Protein AF-B5Y887-F1 (afdb_monomer_lite)

Organism: Coprothermobacter proteolyticus (strain ATCC 35245 / DSM 5265 / OCM 4 / BT) (NCBI:txid309798)

Foldseek 3Di:
DDWDWDDDPPATDIDADDPDPQRRVFRVLVVCQVQWFPFFADDKDKDKDKDKDQFPVVRVQVVVVVSLVVVVQVWRWDHKDWDDFDGDSMTITIIMTMTGGPTHTPDHDDDDDDDPDDDDDDDDDDD

Secondary structure (DSSP, 8-state):
--EEEE--SSS-EEEE--SSHHHHHHHHHHHHHHHHEEE--SEEEEEEEEEEESSHHHHHHHHHHHHHHHHHTTPEEEEEEEEEEE-SSSEEEEEEEEEEET-EES---------S-----------

Structure (mmCIF, N/CA/C/O backbone):
data_AF-B5Y887-F1
#
_entry.id   AF-B5Y887-F1
#
loop_
_atom_site.group_PDB
_atom_site.id
_atom_site.type_symbol
_atom_site.label_atom_id
_atom_site.label_alt_id
_atom_site.label_comp_id
_atom_site.label_asym_id
_atom_site.label_entity_id
_atom_site.label_seq_id
_atom_site.pdbx_PDB_ins_code
_atom_site.Cartn_x
_atom_site.Cartn_y
_atom_site.Cartn_z
_atom_site.occupancy
_atom_site.B_iso_or_equiv
_atom_site.auth_seq_id
_atom_site.auth_comp_id
_atom_site.auth_asym_id
_atom_site.auth_atom_id
_atom_site.pdbx_PDB_model_num
ATOM 1 N N . MET A 1 1 ? 12.692 -6.604 9.276 1.00 39.41 1 MET A N 1
ATOM 2 C CA . MET A 1 1 ? 12.168 -7.115 7.990 1.00 39.41 1 MET A CA 1
ATOM 3 C C . MET A 1 1 ? 11.110 -8.144 8.334 1.00 39.41 1 MET A C 1
ATOM 5 O O . MET A 1 1 ? 11.487 -9.171 8.887 1.00 39.41 1 MET A O 1
ATOM 9 N N . SER A 1 2 ? 9.826 -7.862 8.098 1.00 45.16 2 SER A N 1
ATOM 10 C CA . SER A 1 2 ? 8.743 -8.660 8.698 1.00 45.16 2 SER A CA 1
ATOM 11 C C . SER A 1 2 ? 7.585 -8.929 7.725 1.00 45.16 2 SER A C 1
ATOM 13 O O . SER A 1 2 ? 6.430 -8.605 7.999 1.00 45.16 2 SER A O 1
ATOM 15 N N . TYR A 1 3 ? 7.905 -9.539 6.582 1.00 49.69 3 TYR A N 1
ATOM 16 C CA . TYR A 1 3 ? 6.925 -10.147 5.680 1.00 49.69 3 TYR A CA 1
ATOM 17 C C . TYR A 1 3 ? 7.397 -11.531 5.239 1.00 49.69 3 TYR A C 1
ATOM 19 O O . TYR A 1 3 ? 8.597 -11.817 5.195 1.00 49.69 3 TYR A O 1
ATOM 27 N N . ARG A 1 4 ? 6.441 -12.408 4.929 1.00 56.25 4 ARG A N 1
ATOM 28 C CA . ARG A 1 4 ? 6.707 -13.756 4.423 1.00 56.25 4 ARG A CA 1
ATOM 29 C C . ARG A 1 4 ? 5.745 -14.073 3.287 1.00 56.25 4 ARG A C 1
ATOM 31 O O . ARG A 1 4 ? 4.535 -13.921 3.438 1.00 56.25 4 ARG A O 1
ATOM 38 N N . PHE A 1 5 ? 6.288 -14.552 2.173 1.00 52.16 5 PHE A N 1
ATOM 39 C CA . PHE A 1 5 ? 5.492 -15.088 1.075 1.00 52.16 5 PHE A CA 1
ATOM 40 C C . PHE A 1 5 ? 4.969 -16.479 1.445 1.00 52.16 5 PHE A C 1
ATOM 42 O O . PHE A 1 5 ? 5.732 -17.330 1.909 1.00 52.16 5 PHE A O 1
ATOM 49 N N . LEU A 1 6 ? 3.669 -16.703 1.262 1.00 50.78 6 LEU A N 1
ATOM 50 C CA . LEU A 1 6 ? 3.043 -18.014 1.419 1.00 50.78 6 LEU A CA 1
ATOM 51 C C . LEU A 1 6 ? 2.882 -18.656 0.036 1.00 50.78 6 LEU A C 1
ATOM 53 O O . LEU A 1 6 ? 2.317 -18.040 -0.866 1.00 50.78 6 LEU A O 1
ATOM 57 N N . ASP A 1 7 ? 3.361 -19.892 -0.129 1.00 40.94 7 ASP A N 1
ATOM 58 C CA . ASP A 1 7 ? 3.161 -20.668 -1.358 1.00 40.94 7 ASP A CA 1
ATOM 59 C C . ASP A 1 7 ? 1.692 -21.108 -1.460 1.00 40.94 7 ASP A C 1
ATOM 61 O O . ASP A 1 7 ? 1.280 -22.118 -0.885 1.00 40.94 7 ASP A O 1
ATOM 65 N N . HIS A 1 8 ? 0.891 -20.347 -2.205 1.00 43.59 8 HIS A N 1
ATOM 66 C CA . HIS A 1 8 ? -0.416 -20.776 -2.692 1.00 43.59 8 HIS A CA 1
ATOM 67 C C . HIS A 1 8 ? -0.441 -20.725 -4.223 1.00 43.59 8 HIS A C 1
ATOM 69 O O . HIS A 1 8 ? 0.077 -19.820 -4.868 1.00 43.59 8 HIS A O 1
ATOM 75 N N . THR A 1 9 ? -1.016 -21.764 -4.821 1.00 39.44 9 THR A N 1
ATOM 76 C CA . THR A 1 9 ? -0.790 -22.239 -6.195 1.00 39.44 9 THR A CA 1
ATOM 77 C C . THR A 1 9 ? -1.347 -21.379 -7.342 1.00 39.44 9 THR A C 1
ATOM 79 O O . THR A 1 9 ? -1.441 -21.869 -8.464 1.00 39.44 9 THR A O 1
ATOM 82 N N . ALA A 1 10 ? -1.680 -20.108 -7.121 1.00 42.25 10 ALA A N 1
ATOM 83 C CA . ALA A 1 10 ? -2.073 -19.164 -8.182 1.00 42.25 10 ALA A CA 1
ATOM 84 C C . ALA A 1 10 ? -2.143 -17.711 -7.685 1.00 42.25 10 ALA A C 1
ATOM 86 O O . ALA A 1 10 ? -1.980 -16.783 -8.478 1.00 42.25 10 ALA A O 1
ATOM 87 N N . ASP A 1 11 ? -2.357 -17.533 -6.382 1.00 50.84 11 ASP A N 1
ATOM 88 C CA . ASP A 1 11 ? -2.605 -16.250 -5.739 1.00 50.84 11 ASP A CA 1
ATOM 89 C C . ASP A 1 11 ? -1.463 -15.920 -4.768 1.00 50.84 11 ASP A C 1
ATOM 91 O O . ASP A 1 11 ? -1.047 -16.756 -3.964 1.00 50.84 11 ASP A O 1
ATOM 95 N N . LEU A 1 12 ? -0.939 -14.695 -4.844 1.00 57.50 12 LEU A N 1
ATOM 96 C CA . LEU A 1 12 ? 0.088 -14.209 -3.926 1.00 57.50 12 LEU A CA 1
ATOM 97 C C . LEU A 1 12 ? -0.534 -13.948 -2.546 1.00 57.50 12 LEU A C 1
ATOM 99 O O . LEU A 1 12 ? -1.237 -12.956 -2.361 1.00 57.50 12 LEU A O 1
ATOM 103 N N . GLY A 1 13 ? -0.233 -14.803 -1.569 1.00 59.72 13 GLY A N 1
ATOM 104 C CA . GLY A 1 13 ? -0.485 -14.522 -0.156 1.00 59.72 13 GLY A CA 1
ATOM 105 C C . GLY A 1 13 ? 0.694 -13.769 0.461 1.00 59.72 13 GLY A C 1
ATOM 106 O O . GLY A 1 13 ? 1.784 -14.332 0.577 1.00 59.72 13 GLY A O 1
ATOM 107 N N . VAL A 1 14 ? 0.482 -12.513 0.865 1.00 65.69 14 VAL A N 1
ATOM 108 C CA . VAL A 1 14 ? 1.466 -11.724 1.626 1.00 65.69 14 VAL A CA 1
ATOM 109 C C . VAL A 1 14 ? 0.953 -11.527 3.044 1.00 65.69 14 VAL A C 1
ATOM 111 O O . VAL A 1 14 ? -0.094 -10.918 3.250 1.00 65.69 14 VAL A O 1
ATOM 114 N N . GLU A 1 15 ? 1.714 -12.017 4.017 1.00 68.75 15 GLU A N 1
ATOM 115 C CA . GLU A 1 15 ? 1.555 -11.638 5.418 1.00 68.75 15 GLU A CA 1
ATOM 116 C C . GLU A 1 15 ? 2.543 -10.512 5.72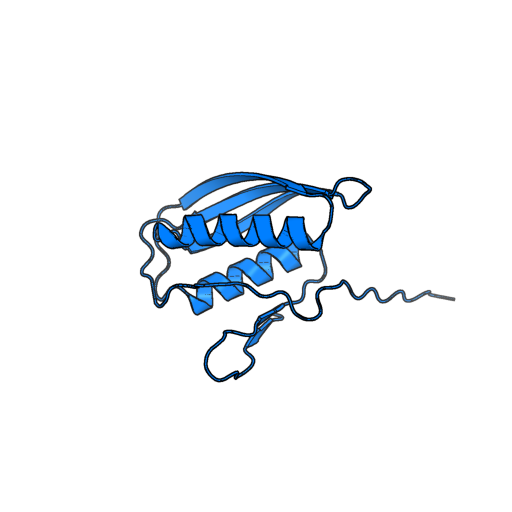8 1.00 68.75 15 GLU A C 1
ATOM 118 O O . GLU A 1 15 ? 3.738 -10.632 5.445 1.00 68.75 15 GLU A O 1
ATOM 123 N N . VAL A 1 16 ? 2.032 -9.413 6.276 1.00 70.88 16 VAL A N 1
ATOM 124 C CA . VAL A 1 16 ? 2.770 -8.172 6.528 1.00 70.88 16 VAL A CA 1
ATOM 125 C C . VAL A 1 16 ? 2.506 -7.722 7.953 1.00 70.88 16 VAL A C 1
ATOM 127 O O . VAL A 1 16 ? 1.379 -7.780 8.439 1.00 70.88 16 VAL A O 1
ATOM 130 N N . SER A 1 17 ? 3.565 -7.282 8.622 1.00 70.62 17 SER A N 1
ATOM 131 C CA . SER A 1 17 ? 3.521 -6.764 9.986 1.00 70.62 17 SER A CA 1
ATOM 132 C C . SER A 1 17 ? 4.397 -5.520 10.088 1.00 70.62 17 SER A C 1
ATOM 134 O O . SER A 1 17 ? 5.381 -5.399 9.362 1.00 70.62 17 SER A O 1
ATOM 136 N N . GLY A 1 18 ? 4.038 -4.607 10.985 1.00 71.62 18 GLY A N 1
ATOM 137 C CA . GLY A 1 18 ? 4.821 -3.420 11.317 1.00 71.62 18 GLY A CA 1
ATOM 138 C C . GLY A 1 18 ? 4.603 -3.047 12.780 1.00 71.62 18 GLY A C 1
ATOM 139 O O . GLY A 1 18 ? 3.564 -3.376 13.356 1.00 71.62 18 GLY A O 1
ATOM 140 N N . GLU A 1 19 ? 5.577 -2.375 13.384 1.00 74.31 19 GLU A N 1
ATOM 141 C CA . GLU A 1 19 ? 5.515 -1.891 14.769 1.00 74.31 19 GLU A CA 1
ATOM 142 C C . GLU A 1 19 ? 4.641 -0.629 14.890 1.00 74.31 19 GLU A C 1
ATOM 144 O O . GLU A 1 19 ? 4.231 -0.239 15.983 1.00 74.31 19 GLU A O 1
ATOM 149 N N . SER A 1 20 ? 4.307 -0.009 13.754 1.00 82.94 20 SER A N 1
ATOM 150 C CA . SER A 1 20 ? 3.367 1.104 13.635 1.00 82.94 20 SER A CA 1
ATOM 151 C C . SER A 1 20 ? 2.482 0.964 12.395 1.00 82.94 20 SER A C 1
ATOM 153 O O . SER A 1 20 ? 2.790 0.213 11.468 1.00 82.94 20 SER A O 1
ATOM 155 N N . THR A 1 21 ? 1.389 1.729 12.344 1.00 85.19 21 THR A N 1
ATOM 156 C CA . THR A 1 21 ? 0.514 1.791 11.166 1.00 85.19 21 THR A CA 1
ATOM 157 C C . THR A 1 21 ? 1.283 2.183 9.906 1.00 85.19 21 THR A C 1
ATOM 159 O O . THR A 1 21 ? 1.115 1.555 8.866 1.00 85.19 21 THR A O 1
ATOM 162 N N . GLU A 1 22 ? 2.148 3.194 9.990 1.00 87.81 22 GLU A N 1
ATOM 163 C CA . GLU A 1 22 ? 2.954 3.648 8.853 1.00 87.81 22 GLU A CA 1
ATOM 164 C C . GLU A 1 22 ? 3.931 2.563 8.382 1.00 87.81 22 GLU A C 1
ATOM 166 O O . GLU A 1 22 ? 4.041 2.315 7.184 1.00 87.81 22 GLU A O 1
ATOM 171 N N . GLU A 1 23 ? 4.562 1.841 9.311 1.00 86.25 23 GLU A N 1
ATOM 172 C CA . GLU A 1 23 ? 5.432 0.712 8.970 1.00 86.25 23 GLU A CA 1
ATOM 173 C C . GLU A 1 23 ? 4.657 -0.456 8.345 1.00 86.25 23 GLU A C 1
ATOM 175 O O . GLU A 1 23 ? 5.172 -1.127 7.450 1.00 86.25 23 GLU A O 1
ATOM 180 N N . LEU A 1 24 ? 3.408 -0.686 8.760 1.00 86.75 24 LEU A N 1
ATOM 181 C CA . LEU A 1 24 ? 2.543 -1.678 8.125 1.00 86.75 24 LEU A CA 1
ATOM 182 C C . LEU A 1 24 ? 2.260 -1.296 6.665 1.00 86.75 24 LEU A C 1
ATOM 184 O O . LEU A 1 24 ? 2.442 -2.123 5.772 1.00 86.75 24 LEU A O 1
ATOM 188 N N . PHE A 1 25 ? 1.877 -0.039 6.407 1.00 90.06 25 PHE A N 1
ATOM 189 C CA . PHE A 1 25 ? 1.702 0.476 5.045 1.00 90.06 25 PHE A CA 1
ATOM 190 C C . PHE A 1 25 ? 2.991 0.338 4.226 1.00 90.06 25 PHE A C 1
ATOM 192 O O . PHE A 1 25 ? 2.953 -0.167 3.104 1.00 90.06 25 PHE A O 1
ATOM 199 N N . GLN A 1 26 ? 4.131 0.727 4.797 1.00 92.00 26 GLN A N 1
ATOM 200 C CA . GLN A 1 26 ? 5.433 0.626 4.145 1.00 92.00 26 GLN A CA 1
ATOM 201 C C . GLN A 1 26 ? 5.796 -0.829 3.808 1.00 92.00 26 GLN A C 1
ATOM 203 O O . GLN A 1 26 ? 6.203 -1.118 2.685 1.00 92.00 26 GLN A O 1
ATOM 208 N N . SER A 1 27 ? 5.564 -1.761 4.732 1.00 88.31 27 SER A N 1
ATOM 209 C CA . SER A 1 27 ? 5.832 -3.188 4.523 1.00 88.31 27 SER A CA 1
ATOM 210 C C . SER A 1 27 ? 4.975 -3.774 3.395 1.00 88.31 27 SER A C 1
ATOM 212 O O . SER A 1 27 ? 5.462 -4.586 2.606 1.00 88.31 27 SER A O 1
ATOM 214 N N . CYS A 1 28 ? 3.720 -3.327 3.258 1.00 88.75 28 CYS A N 1
ATOM 215 C CA . CYS A 1 28 ? 2.872 -3.676 2.115 1.00 88.75 28 CYS A CA 1
ATOM 216 C C . CYS A 1 28 ? 3.468 -3.181 0.791 1.00 88.75 28 CYS A C 1
ATOM 218 O O . CYS A 1 28 ? 3.509 -3.932 -0.185 1.00 88.75 28 CYS A O 1
ATOM 220 N N . LEU A 1 29 ? 3.938 -1.929 0.748 1.00 91.88 29 LEU A N 1
ATOM 221 C CA . LEU A 1 29 ? 4.564 -1.354 -0.444 1.00 91.88 29 LEU A CA 1
ATOM 222 C C . LEU A 1 29 ? 5.832 -2.110 -0.846 1.00 91.88 29 LEU A C 1
ATOM 224 O O . LEU A 1 29 ? 6.021 -2.412 -2.025 1.00 91.88 29 LEU A O 1
ATOM 228 N N . ASP A 1 30 ? 6.674 -2.460 0.125 1.00 91.00 30 ASP A N 1
ATOM 229 C CA . ASP A 1 30 ? 7.903 -3.210 -0.123 1.00 91.00 30 ASP A CA 1
ATOM 230 C C . ASP A 1 30 ? 7.610 -4.606 -0.690 1.00 91.00 30 ASP A C 1
ATOM 232 O O . ASP A 1 30 ? 8.218 -5.000 -1.691 1.00 91.00 30 ASP A O 1
ATOM 236 N N . ALA A 1 31 ? 6.621 -5.313 -0.132 1.00 88.06 31 ALA A N 1
ATOM 237 C CA . ALA A 1 31 ? 6.193 -6.611 -0.648 1.00 88.06 31 ALA A CA 1
ATOM 238 C C . ALA A 1 31 ? 5.644 -6.512 -2.084 1.00 88.06 31 ALA A C 1
ATOM 240 O O . ALA A 1 31 ? 5.981 -7.330 -2.946 1.00 88.06 31 ALA A O 1
ATOM 241 N N . LEU A 1 32 ? 4.842 -5.480 -2.375 1.00 88.62 32 LEU A N 1
ATOM 242 C CA . LEU A 1 32 ? 4.330 -5.206 -3.721 1.00 88.62 32 LEU A CA 1
ATOM 243 C C . LEU A 1 32 ? 5.449 -4.914 -4.720 1.00 88.62 32 LEU A C 1
ATOM 245 O O . LEU A 1 32 ? 5.411 -5.425 -5.847 1.00 88.62 32 LEU A O 1
ATOM 249 N N . ARG A 1 33 ? 6.439 -4.109 -4.317 1.00 90.75 33 ARG A N 1
ATOM 250 C CA . ARG A 1 33 ? 7.607 -3.775 -5.137 1.00 90.75 33 ARG A CA 1
ATOM 251 C C . ARG A 1 33 ? 8.402 -5.026 -5.478 1.00 90.75 33 ARG A C 1
ATOM 253 O O . ARG A 1 33 ? 8.634 -5.278 -6.658 1.00 90.75 33 ARG A O 1
ATOM 260 N N . GLU A 1 34 ? 8.801 -5.797 -4.467 1.00 89.06 34 GLU A N 1
ATOM 261 C CA . GLU A 1 34 ? 9.630 -6.995 -4.644 1.00 89.06 34 GLU A CA 1
ATOM 262 C C . GLU A 1 34 ? 8.934 -8.039 -5.519 1.00 89.06 34 GLU A C 1
ATOM 264 O O . GLU A 1 34 ? 9.553 -8.670 -6.380 1.00 89.06 34 GLU A O 1
ATOM 269 N N . TRP A 1 35 ? 7.622 -8.188 -5.347 1.00 85.50 35 TRP A N 1
ATOM 270 C CA . TRP A 1 35 ? 6.849 -9.091 -6.180 1.00 85.50 35 TRP A CA 1
ATOM 271 C C . TRP A 1 35 ? 6.775 -8.618 -7.634 1.00 85.50 35 TRP A C 1
ATOM 273 O O . TRP A 1 35 ? 6.908 -9.426 -8.556 1.00 85.50 35 TRP A O 1
ATOM 283 N N . SER A 1 36 ? 6.545 -7.324 -7.856 1.00 86.94 36 SER A N 1
ATOM 284 C CA . SER A 1 36 ? 6.064 -6.824 -9.149 1.00 86.94 36 SER A CA 1
ATOM 285 C C . SER A 1 36 ? 7.142 -6.216 -10.037 1.00 86.94 36 SER A C 1
ATOM 287 O O . SER A 1 36 ? 6.886 -6.032 -11.227 1.00 86.94 36 SER A O 1
ATOM 289 N N . PHE A 1 37 ? 8.340 -5.932 -9.524 1.00 89.50 37 PHE A N 1
ATOM 290 C CA . PHE A 1 37 ? 9.407 -5.256 -10.268 1.00 89.50 37 PHE A CA 1
ATOM 291 C C . PHE A 1 37 ? 10.747 -5.986 -10.152 1.00 89.50 37 PHE A C 1
ATOM 293 O O . PHE A 1 37 ? 11.117 -6.474 -9.091 1.00 89.50 37 PHE A O 1
ATOM 300 N N . HIS A 1 38 ? 11.489 -6.048 -11.260 1.00 89.00 38 HIS A N 1
ATOM 301 C CA . HIS A 1 38 ? 12.878 -6.532 -11.268 1.00 89.00 38 HIS A CA 1
ATOM 302 C C . HIS A 1 38 ? 13.885 -5.397 -11.093 1.00 89.00 38 HIS A C 1
ATOM 304 O O . HIS A 1 38 ? 14.978 -5.608 -10.579 1.00 89.00 38 HIS A O 1
ATOM 310 N N . GLU A 1 39 ? 13.531 -4.209 -11.575 1.00 91.62 39 GLU A N 1
ATOM 311 C CA . GLU A 1 39 ? 14.395 -3.038 -11.581 1.00 91.62 39 GLU A CA 1
ATOM 312 C C . GLU A 1 39 ? 13.551 -1.830 -11.199 1.00 91.62 39 GLU A C 1
ATOM 314 O O . GLU A 1 39 ? 12.483 -1.603 -11.775 1.00 91.62 39 GLU A O 1
ATOM 319 N N . VAL A 1 40 ? 14.037 -1.086 -10.215 1.00 92.69 40 VAL A N 1
ATOM 320 C CA . VAL A 1 40 ? 13.435 0.155 -9.741 1.00 92.69 40 VAL A CA 1
ATOM 321 C C . VAL A 1 40 ? 14.114 1.296 -10.487 1.00 92.69 40 VAL A C 1
ATOM 323 O O . VAL A 1 40 ? 15.344 1.351 -10.537 1.00 92.69 40 VAL A O 1
ATOM 326 N N . GLY A 1 41 ? 13.324 2.166 -11.109 1.00 90.94 41 GLY A N 1
ATOM 327 C CA . GLY A 1 41 ? 13.843 3.313 -11.842 1.00 90.94 41 GLY A CA 1
ATOM 328 C C . GLY A 1 41 ? 14.511 4.350 -10.935 1.00 90.94 41 GLY A C 1
ATOM 329 O O . GLY A 1 41 ? 14.391 4.314 -9.713 1.00 90.94 41 GLY A O 1
ATOM 330 N N . SER A 1 42 ? 15.239 5.285 -11.544 1.00 88.31 42 SER A N 1
ATOM 331 C CA . SER A 1 42 ? 16.003 6.310 -10.816 1.00 88.31 42 SER A CA 1
ATOM 332 C C . SER A 1 42 ? 15.277 7.648 -10.663 1.00 88.31 42 SER A C 1
ATOM 334 O O . SER A 1 42 ? 15.776 8.520 -9.958 1.00 88.31 42 SER A O 1
ATOM 336 N N . SER A 1 43 ? 14.161 7.852 -11.371 1.00 94.69 43 SER A N 1
ATOM 337 C CA . SER A 1 43 ? 13.362 9.081 -11.294 1.00 94.69 43 SER A CA 1
ATOM 338 C C . SER A 1 43 ? 12.218 8.886 -10.312 1.00 94.69 43 SER A C 1
ATOM 340 O O . SER A 1 43 ? 11.478 7.913 -10.430 1.00 94.69 43 SER A O 1
ATOM 342 N N . GLU A 1 44 ? 12.064 9.808 -9.368 1.00 96.38 44 GLU A N 1
ATOM 343 C CA . GLU A 1 44 ? 10.994 9.765 -8.376 1.00 96.38 44 GLU A CA 1
ATOM 344 C C . GLU A 1 44 ? 9.803 10.621 -8.811 1.00 96.38 44 GLU A C 1
ATOM 346 O O . GLU A 1 44 ? 9.963 11.736 -9.311 1.00 96.38 44 GLU A O 1
ATOM 351 N N . VAL A 1 45 ? 8.602 10.119 -8.546 1.00 96.75 45 VAL A N 1
ATOM 352 C CA . VAL A 1 45 ? 7.340 10.845 -8.666 1.00 96.75 45 VAL A CA 1
ATOM 353 C C . VAL A 1 45 ? 6.571 10.725 -7.359 1.00 96.75 45 VAL A C 1
ATOM 355 O O . VAL A 1 45 ? 6.651 9.716 -6.656 1.00 96.75 45 VAL A O 1
ATOM 358 N N . LYS A 1 46 ? 5.836 11.780 -7.014 1.00 97.06 46 LYS A N 1
ATOM 359 C CA . LYS A 1 46 ? 5.046 11.848 -5.789 1.00 97.06 46 LYS A CA 1
ATOM 360 C C . LYS A 1 46 ? 3.567 11.944 -6.109 1.00 97.06 46 LYS A C 1
ATOM 362 O O . LYS A 1 46 ? 3.170 12.789 -6.911 1.00 97.06 46 LYS A O 1
ATOM 367 N N . HIS A 1 47 ? 2.765 11.148 -5.414 1.00 97.19 47 HIS A N 1
ATOM 368 C CA . HIS A 1 47 ? 1.310 11.160 -5.512 1.00 97.19 47 HIS A CA 1
ATOM 369 C C . HIS A 1 47 ? 0.695 11.432 -4.150 1.00 97.19 47 HIS A C 1
ATOM 371 O O . HIS A 1 47 ? 1.047 10.803 -3.156 1.00 97.19 47 HIS A O 1
ATOM 377 N N . ASN A 1 48 ? -0.251 12.365 -4.109 1.00 96.94 48 ASN A N 1
ATOM 378 C CA . ASN A 1 48 ? -1.055 12.594 -2.918 1.00 96.94 48 ASN A CA 1
ATOM 379 C C . ASN A 1 48 ? -2.281 11.693 -2.979 1.00 96.94 48 ASN A C 1
ATOM 3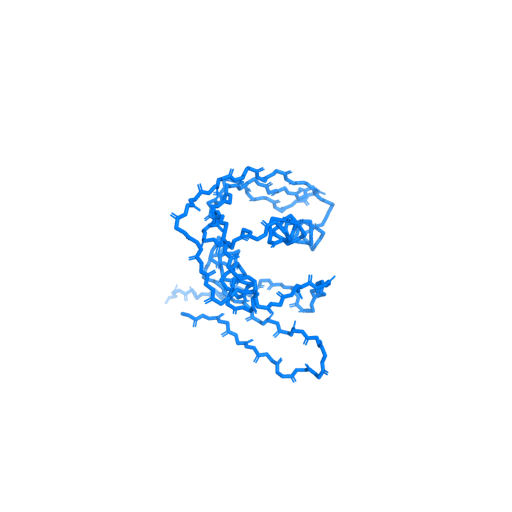81 O O . ASN A 1 48 ? -3.065 11.781 -3.922 1.00 96.94 48 ASN A O 1
ATOM 385 N N . VAL A 1 49 ? -2.443 10.856 -1.962 1.00 95.6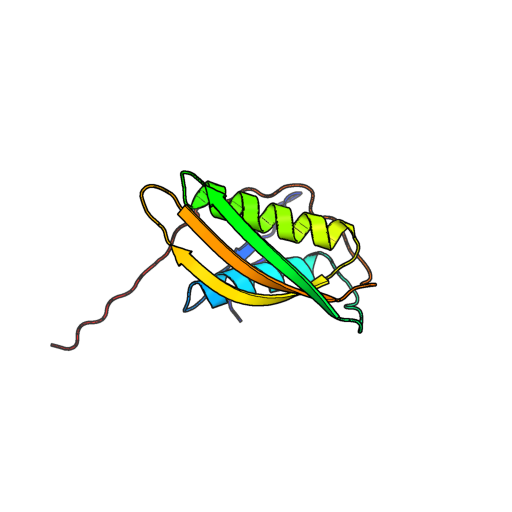2 49 VAL A N 1
ATOM 386 C CA . VAL A 1 49 ? -3.585 9.959 -1.822 1.00 95.62 49 VAL A CA 1
ATOM 387 C C . VAL A 1 49 ? -4.443 10.459 -0.677 1.00 95.62 49 VAL A C 1
ATOM 389 O O . VAL A 1 49 ? -3.969 10.625 0.447 1.00 95.62 49 VAL A O 1
ATOM 392 N N . GLU A 1 50 ? -5.711 10.699 -0.979 1.00 97.19 50 GLU A N 1
ATOM 393 C CA . GLU A 1 50 ? -6.718 11.116 -0.016 1.00 97.19 50 GLU A CA 1
ATOM 394 C C . GLU A 1 50 ? -7.967 10.262 -0.215 1.00 97.19 50 GLU A C 1
ATOM 396 O O . GLU A 1 50 ? -8.595 10.291 -1.274 1.00 97.19 50 GLU A O 1
ATOM 401 N N . LEU A 1 51 ? -8.293 9.452 0.789 1.00 96.38 51 LEU A N 1
ATOM 402 C CA . LEU A 1 51 ? -9.310 8.414 0.700 1.00 96.38 51 LEU A CA 1
ATOM 403 C C . LEU A 1 51 ? -10.203 8.435 1.933 1.00 96.38 51 LEU A C 1
ATOM 405 O O . LEU A 1 51 ? -9.745 8.647 3.053 1.00 96.38 51 LEU A O 1
ATOM 409 N N . SER A 1 52 ? -11.482 8.145 1.718 1.00 95.56 52 SER A N 1
ATOM 410 C CA . SER A 1 52 ? -12.452 7.894 2.780 1.00 95.56 52 SER A CA 1
ATOM 411 C C . SER A 1 52 ? -13.238 6.616 2.503 1.00 95.56 52 SER A C 1
ATOM 413 O O . SER A 1 52 ? -13.414 6.198 1.349 1.00 95.56 52 SER A O 1
ATOM 415 N N . ALA A 1 53 ? -13.677 5.961 3.571 1.00 93.88 53 ALA A N 1
ATOM 416 C CA . ALA A 1 53 ? -14.445 4.726 3.505 1.00 93.88 53 ALA A CA 1
ATOM 417 C C . ALA A 1 53 ? -15.305 4.539 4.758 1.00 93.88 53 ALA A C 1
ATOM 419 O O . ALA A 1 53 ? -15.008 5.115 5.806 1.00 93.88 53 ALA A O 1
ATOM 420 N N . ASP A 1 54 ? -16.328 3.694 4.664 1.00 91.75 54 ASP A N 1
ATOM 421 C CA . ASP A 1 54 ? -17.217 3.413 5.798 1.00 91.75 54 ASP A CA 1
ATOM 422 C C . ASP A 1 54 ? -16.564 2.444 6.793 1.00 91.75 54 ASP A C 1
ATOM 424 O O . ASP A 1 54 ? -16.898 2.409 7.975 1.00 91.75 54 ASP A O 1
ATOM 428 N N . THR A 1 55 ? -15.599 1.652 6.320 1.00 89.81 55 THR A N 1
ATOM 429 C CA . THR A 1 55 ? -14.867 0.678 7.131 1.00 89.81 55 THR A CA 1
ATOM 430 C C . THR A 1 55 ? -13.372 0.749 6.870 1.00 89.81 55 THR A C 1
ATOM 432 O O . THR A 1 55 ? -12.922 1.147 5.793 1.00 89.81 55 THR A O 1
ATOM 435 N N . GLU A 1 56 ? -12.586 0.300 7.846 1.00 88.19 56 GLU A N 1
ATOM 436 C CA . GLU A 1 56 ? -11.138 0.205 7.697 1.00 88.19 56 GLU A CA 1
ATOM 437 C C . GLU A 1 56 ? -10.742 -0.702 6.525 1.00 88.19 56 GLU A C 1
ATOM 439 O O . GLU A 1 56 ? -9.892 -0.341 5.715 1.00 88.19 56 GLU A O 1
ATOM 444 N N . THR A 1 57 ? -11.373 -1.871 6.405 1.00 85.81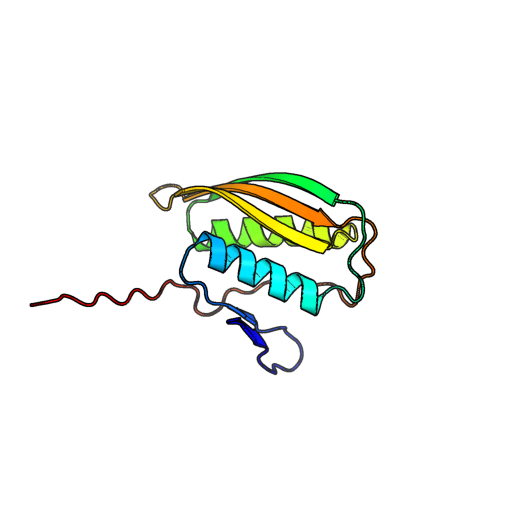 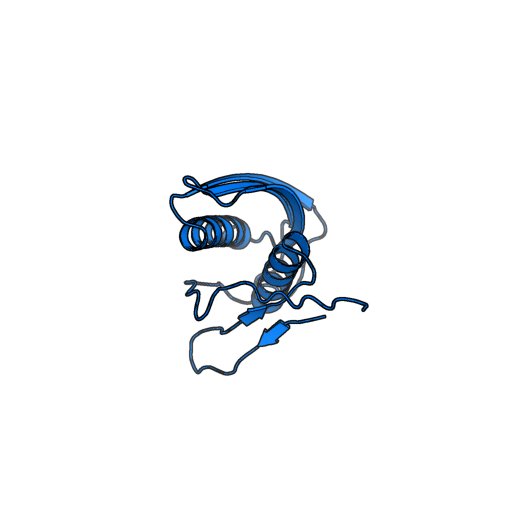57 THR A N 1
ATOM 445 C CA . THR A 1 57 ? -11.066 -2.830 5.338 1.00 85.81 57 THR A CA 1
ATOM 446 C C . THR A 1 57 ? -11.277 -2.218 3.956 1.00 85.81 57 THR A C 1
ATOM 448 O O . THR A 1 57 ? -10.455 -2.406 3.061 1.00 85.81 57 THR A O 1
ATOM 451 N N . GLU A 1 58 ? -12.354 -1.453 3.780 1.00 88.25 58 GLU A N 1
ATOM 452 C CA . GLU A 1 58 ? -12.612 -0.741 2.533 1.00 88.25 58 GLU A CA 1
ATOM 453 C C . GLU A 1 58 ? -11.581 0.374 2.292 1.00 88.25 58 GLU A C 1
ATOM 455 O O . GLU A 1 58 ? -11.134 0.550 1.158 1.00 88.25 58 GLU A O 1
ATOM 460 N N . LEU A 1 59 ? -11.147 1.088 3.339 1.00 91.44 59 LEU A N 1
ATOM 461 C CA . LEU A 1 59 ? -10.095 2.104 3.231 1.00 91.44 59 LEU A CA 1
ATOM 462 C C . LEU A 1 59 ? -8.781 1.494 2.727 1.00 91.44 59 LEU A C 1
ATOM 464 O O . LEU A 1 59 ? -8.183 2.009 1.781 1.00 91.44 59 LEU A O 1
ATOM 468 N N . TRP A 1 60 ? -8.369 0.365 3.309 1.00 89.31 60 TRP A N 1
ATOM 469 C CA . TRP A 1 60 ? -7.190 -0.384 2.872 1.00 89.31 60 TRP A CA 1
ATOM 470 C C . TRP A 1 60 ? -7.333 -0.906 1.449 1.00 89.31 60 TRP A C 1
ATOM 472 O O . TRP A 1 60 ? -6.397 -0.802 0.659 1.00 89.31 60 TRP A O 1
ATOM 482 N N . PHE A 1 61 ? -8.507 -1.424 1.092 1.00 86.88 61 PHE A N 1
ATOM 483 C CA . PHE A 1 61 ? -8.768 -1.880 -0.267 1.00 86.88 61 PHE A CA 1
ATOM 484 C C . PHE A 1 61 ? -8.644 -0.736 -1.283 1.00 86.88 61 PHE A C 1
ATOM 486 O O . PHE A 1 61 ? -7.994 -0.897 -2.315 1.00 86.88 61 PHE A O 1
ATOM 493 N N . LYS A 1 62 ? -9.214 0.440 -0.990 1.00 91.75 62 LYS A N 1
ATOM 494 C CA . LYS A 1 62 ? -9.067 1.637 -1.835 1.00 91.75 62 LYS A CA 1
ATOM 495 C C . LYS A 1 62 ? -7.603 2.062 -1.951 1.00 91.75 62 LYS A C 1
ATOM 497 O O . LYS A 1 62 ? -7.131 2.291 -3.059 1.00 91.75 62 LYS A O 1
ATOM 502 N N . PHE A 1 63 ? -6.877 2.096 -0.835 1.00 92.69 63 PHE A N 1
ATOM 503 C CA . PHE A 1 63 ? -5.462 2.463 -0.818 1.00 92.69 63 PHE A CA 1
ATOM 504 C C . PHE A 1 63 ? -4.600 1.521 -1.670 1.00 92.69 63 PHE A C 1
ATOM 506 O O . PHE A 1 63 ? -3.832 1.979 -2.512 1.00 92.69 63 PHE A O 1
ATOM 513 N N . LEU A 1 64 ? -4.745 0.205 -1.501 1.00 90.00 64 LEU A N 1
ATOM 514 C CA . LEU A 1 64 ? -3.970 -0.767 -2.276 1.00 90.00 64 LEU A CA 1
ATOM 515 C C . LEU A 1 64 ? -4.294 -0.692 -3.774 1.00 90.00 64 LEU A C 1
ATOM 517 O O . LEU A 1 64 ? -3.390 -0.819 -4.596 1.00 90.00 64 LEU A O 1
ATOM 521 N N . ASN A 1 65 ? -5.554 -0.431 -4.138 1.00 90.00 65 ASN A N 1
ATOM 522 C CA . ASN A 1 65 ? -5.926 -0.213 -5.537 1.00 90.00 65 ASN A CA 1
ATOM 523 C C . ASN A 1 65 ? -5.259 1.032 -6.135 1.00 90.00 65 ASN A C 1
ATOM 525 O O . ASN A 1 65 ? -4.793 0.962 -7.269 1.00 90.00 65 ASN A O 1
ATOM 529 N N . GLU A 1 66 ? -5.159 2.135 -5.387 1.00 93.50 66 GLU A N 1
ATOM 530 C CA . GLU A 1 66 ? -4.415 3.324 -5.828 1.00 93.50 66 GLU A CA 1
ATOM 531 C C . GLU A 1 66 ? -2.943 2.986 -6.094 1.00 93.50 66 GLU A C 1
ATOM 533 O O . GLU A 1 66 ? -2.418 3.285 -7.166 1.00 93.50 66 GLU A O 1
ATOM 538 N N . VAL A 1 67 ? -2.281 2.282 -5.168 1.00 92.19 67 VAL A N 1
ATOM 539 C CA . VAL A 1 67 ? -0.884 1.847 -5.350 1.00 92.19 67 VAL A CA 1
ATOM 540 C C . VAL A 1 67 ? -0.733 1.027 -6.632 1.00 92.19 67 VAL A C 1
ATOM 542 O O . VAL A 1 67 ? 0.176 1.262 -7.428 1.00 92.19 67 VAL A O 1
ATOM 545 N N . VAL A 1 68 ? -1.646 0.088 -6.874 1.00 89.81 68 VAL A N 1
ATOM 546 C CA . VAL A 1 68 ? -1.599 -0.792 -8.049 1.00 89.81 68 VAL A CA 1
ATOM 547 C C . VAL A 1 68 ? -1.874 -0.046 -9.342 1.00 89.81 68 VAL A C 1
ATOM 549 O O . VAL A 1 68 ? -1.219 -0.324 -10.346 1.00 89.81 68 VAL A O 1
ATOM 552 N N . PHE A 1 69 ? -2.757 0.947 -9.308 1.00 91.19 69 PHE A N 1
ATOM 553 C CA . PHE A 1 69 ? -2.976 1.848 -10.429 1.00 91.19 69 PHE A CA 1
ATOM 554 C C . PHE A 1 69 ? -1.686 2.583 -10.836 1.00 91.19 69 PHE A C 1
ATOM 556 O O . PHE A 1 69 ? -1.397 2.690 -12.030 1.00 91.19 69 PHE A O 1
ATOM 563 N N . TYR A 1 70 ? -0.863 3.033 -9.881 1.00 93.31 70 TYR A N 1
ATOM 564 C CA . TYR A 1 70 ? 0.457 3.603 -10.191 1.00 93.31 70 TYR A CA 1
ATOM 565 C C . TYR A 1 70 ? 1.443 2.535 -10.685 1.00 93.31 70 TYR A C 1
ATOM 567 O O . TYR A 1 70 ? 2.158 2.744 -11.666 1.00 93.31 70 TYR A O 1
ATOM 575 N N . MET A 1 71 ? 1.427 1.337 -10.095 1.00 90.75 71 MET A N 1
ATOM 576 C CA . MET A 1 71 ? 2.257 0.221 -10.565 1.00 90.75 71 MET A CA 1
ATOM 577 C C . MET A 1 71 ? 1.943 -0.196 -12.007 1.00 90.75 71 MET A C 1
ATOM 579 O O . MET A 1 71 ? 2.846 -0.623 -12.731 1.00 90.75 71 MET A O 1
ATOM 583 N N . ASP A 1 72 ? 0.693 -0.055 -12.453 1.00 89.69 72 ASP A N 1
ATOM 584 C CA . ASP A 1 72 ? 0.287 -0.293 -13.842 1.00 89.69 72 ASP A CA 1
ATOM 585 C C . ASP A 1 72 ? 0.911 0.698 -14.833 1.00 89.69 72 ASP A C 1
ATOM 587 O O . ASP A 1 72 ? 1.103 0.356 -16.001 1.00 89.69 72 ASP A O 1
ATOM 591 N N . LYS A 1 73 ? 1.330 1.877 -14.363 1.00 91.69 73 LYS A N 1
ATOM 592 C CA . LYS A 1 73 ? 2.098 2.865 -15.138 1.00 91.69 73 LYS A CA 1
ATOM 593 C C . LYS A 1 73 ? 3.608 2.604 -15.131 1.00 91.69 73 LYS A C 1
ATOM 595 O O . LYS A 1 73 ? 4.368 3.415 -15.651 1.00 91.69 73 LYS A O 1
ATOM 600 N N . ASN A 1 74 ? 4.047 1.458 -14.604 1.00 91.75 74 ASN A N 1
ATOM 601 C CA . ASN A 1 74 ? 5.453 1.114 -14.368 1.00 91.75 74 ASN A CA 1
ATOM 602 C C . ASN A 1 74 ? 6.142 2.015 -13.330 1.00 91.75 74 ASN A C 1
ATOM 604 O O . ASN A 1 74 ? 7.343 2.283 -13.422 1.00 91.75 74 ASN A O 1
ATOM 608 N N . GLU A 1 75 ? 5.386 2.455 -12.328 1.00 95.06 75 GLU A N 1
ATOM 609 C CA . GLU A 1 75 ? 5.913 3.180 -11.180 1.00 95.06 75 GLU A CA 1
ATOM 610 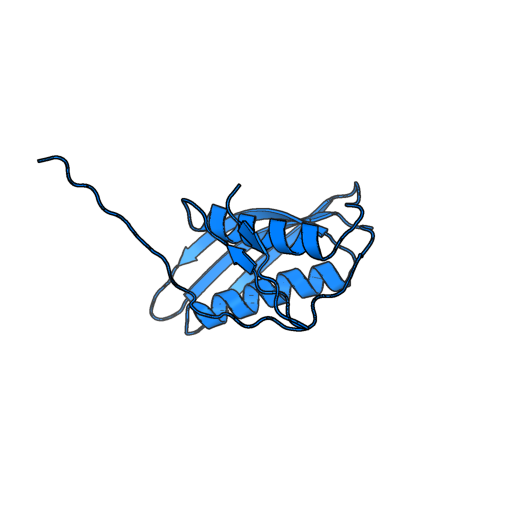C C . GLU A 1 75 ? 6.073 2.205 -10.001 1.00 95.06 75 GLU A C 1
ATOM 612 O O . GLU A 1 75 ? 5.104 1.584 -9.566 1.00 95.06 75 GLU A O 1
ATOM 617 N N . ALA A 1 76 ? 7.289 2.011 -9.492 1.00 94.69 76 ALA A N 1
ATOM 618 C CA . ALA A 1 76 ? 7.540 1.094 -8.377 1.00 94.69 76 ALA A CA 1
ATOM 619 C C . ALA A 1 76 ? 7.432 1.833 -7.034 1.00 94.69 76 ALA A C 1
ATOM 621 O O . ALA A 1 76 ? 8.059 2.881 -6.889 1.00 94.69 76 ALA A O 1
ATOM 622 N N . PRO A 1 77 ? 6.686 1.328 -6.036 1.00 95.25 77 PRO A N 1
ATOM 623 C CA . PRO A 1 77 ? 6.523 2.045 -4.778 1.00 95.25 77 PRO A CA 1
ATOM 624 C C . PRO A 1 77 ? 7.828 2.064 -3.974 1.00 95.25 77 PRO A C 1
ATOM 626 O O . PRO A 1 77 ? 8.477 1.032 -3.794 1.00 95.25 77 PRO A O 1
ATOM 629 N N . LEU A 1 78 ? 8.225 3.246 -3.502 1.00 95.12 78 LEU A N 1
ATOM 630 C CA . LEU A 1 78 ? 9.440 3.448 -2.711 1.00 95.12 78 LEU A CA 1
ATOM 631 C C . LEU A 1 78 ? 9.097 3.631 -1.239 1.00 95.12 78 LEU A C 1
ATOM 633 O O . LEU A 1 78 ? 9.458 2.796 -0.411 1.00 95.12 78 LEU A O 1
ATOM 637 N N . THR A 1 79 ? 8.396 4.718 -0.926 1.00 95.69 79 THR A N 1
ATOM 638 C CA . THR A 1 79 ? 8.089 5.112 0.448 1.00 95.69 79 THR A CA 1
ATOM 639 C C . THR A 1 79 ? 6.698 5.715 0.566 1.00 95.69 79 THR A C 1
ATOM 641 O O . THR A 1 79 ? 6.154 6.269 -0.394 1.00 95.69 79 THR A O 1
ATOM 644 N N . LEU A 1 80 ? 6.134 5.630 1.767 1.00 95.12 80 LEU A N 1
ATOM 645 C CA . LEU A 1 80 ? 4.912 6.322 2.156 1.00 95.12 80 LEU A CA 1
ATOM 646 C C . LEU A 1 80 ? 5.196 7.272 3.319 1.00 95.12 80 LEU A C 1
ATOM 648 O O . LEU A 1 80 ? 5.929 6.936 4.242 1.00 95.12 80 LEU A O 1
ATOM 652 N N . SER A 1 81 ? 4.601 8.461 3.264 1.00 94.88 81 SER A N 1
ATOM 653 C CA . SER A 1 81 ? 4.517 9.380 4.397 1.00 94.88 81 SER A CA 1
ATOM 654 C C . SER A 1 81 ? 3.060 9.574 4.788 1.00 94.88 81 SER A C 1
ATOM 656 O O . SER A 1 81 ? 2.299 10.244 4.078 1.00 94.88 81 SER A O 1
ATOM 658 N N . LEU A 1 82 ? 2.668 8.990 5.918 1.00 93.88 82 LEU A N 1
ATOM 659 C CA . LEU A 1 82 ? 1.307 9.066 6.434 1.00 93.88 82 LEU A CA 1
ATOM 660 C C . LEU A 1 82 ? 1.084 10.437 7.086 1.00 93.88 82 LEU A C 1
ATOM 662 O O . LEU A 1 82 ? 1.797 10.830 8.007 1.00 93.88 82 LEU A O 1
ATOM 666 N N . ARG A 1 83 ? 0.106 11.201 6.593 1.00 94.56 83 ARG A N 1
ATOM 667 C CA . ARG A 1 83 ? -0.223 12.532 7.131 1.00 94.56 83 ARG A CA 1
ATOM 668 C C . ARG A 1 83 ? -1.369 12.456 8.120 1.00 94.56 83 ARG A C 1
ATOM 670 O O . ARG A 1 83 ? -1.278 13.016 9.206 1.00 94.56 83 ARG A O 1
ATOM 677 N N . GLU A 1 84 ? -2.433 11.765 7.733 1.00 93.62 84 GLU A N 1
ATOM 678 C CA . GLU A 1 84 ? -3.618 11.572 8.558 1.00 93.62 84 GLU A CA 1
ATOM 679 C C . GLU A 1 84 ? -4.123 10.146 8.374 1.00 93.62 84 GLU A C 1
ATOM 681 O O . GLU A 1 84 ? -4.226 9.645 7.254 1.00 93.62 84 GLU A O 1
ATOM 686 N N . TYR A 1 85 ? -4.440 9.492 9.486 1.00 92.62 85 TYR A N 1
ATOM 687 C CA . TYR A 1 85 ? -5.077 8.187 9.495 1.00 92.62 85 TYR A CA 1
ATOM 688 C C . TYR A 1 85 ? -6.006 8.116 10.689 1.00 92.62 85 TYR A C 1
ATOM 690 O O . TYR A 1 85 ? -5.556 8.197 11.834 1.00 92.62 85 TYR A O 1
ATOM 698 N N . HIS A 1 86 ? -7.303 7.999 10.427 1.00 91.00 86 HIS A N 1
ATOM 699 C CA . HIS A 1 86 ? -8.276 7.844 11.492 1.00 91.00 86 HIS A CA 1
ATOM 700 C C . HIS A 1 86 ? -9.295 6.768 11.155 1.00 91.00 86 HIS A C 1
ATOM 702 O O . HIS A 1 86 ? -9.813 6.675 10.040 1.00 91.00 86 HIS A O 1
ATOM 708 N N . LEU A 1 87 ? -9.612 5.983 12.175 1.00 88.38 87 LEU A N 1
ATOM 709 C CA . LEU A 1 87 ? -10.614 4.934 12.137 1.00 88.38 87 LEU A CA 1
ATOM 710 C C . LEU A 1 87 ? -11.736 5.352 13.084 1.00 88.38 87 LEU A C 1
ATOM 712 O O . LEU A 1 87 ? -11.503 5.619 14.261 1.00 88.38 87 LEU A O 1
ATOM 716 N N . GLY A 1 88 ? -12.944 5.480 12.551 1.00 83.38 88 GLY A N 1
ATOM 717 C CA . GLY A 1 88 ? -14.113 5.965 13.277 1.00 83.38 88 GLY A CA 1
ATOM 718 C C . GLY A 1 88 ? -15.383 5.648 12.499 1.00 83.38 88 GLY A C 1
ATOM 719 O O . GLY A 1 88 ? -15.373 4.751 11.662 1.00 83.38 88 GLY A O 1
ATOM 720 N N . CYS A 1 89 ? -16.465 6.396 12.739 1.00 81.12 89 CYS A N 1
ATOM 721 C CA . CYS A 1 89 ? -17.711 6.219 11.979 1.00 81.12 89 CYS A CA 1
ATOM 722 C C . CYS A 1 89 ? -17.495 6.368 10.466 1.00 81.12 89 CYS A C 1
ATOM 724 O O . CYS A 1 89 ? -18.129 5.658 9.701 1.00 81.12 89 CYS A O 1
ATOM 726 N N . ASN A 1 90 ? -16.569 7.252 10.077 1.00 86.94 90 ASN A N 1
ATOM 727 C CA . ASN A 1 90 ? -15.981 7.299 8.746 1.00 86.94 90 ASN A CA 1
ATOM 728 C C . ASN A 1 90 ? -14.470 7.110 8.905 1.00 86.94 90 ASN A C 1
ATOM 730 O O . ASN A 1 90 ? -13.842 7.769 9.740 1.00 86.94 90 ASN A O 1
ATOM 734 N N . CYS A 1 91 ? -13.893 6.215 8.117 1.00 93.12 91 CYS A N 1
ATOM 735 C CA . CYS A 1 91 ? -12.457 5.993 8.052 1.00 93.12 91 CYS A CA 1
ATOM 736 C C . CYS A 1 91 ? -11.846 6.926 7.001 1.00 93.12 91 CYS A C 1
ATOM 738 O O . CYS A 1 91 ? -12.453 7.176 5.957 1.00 93.12 91 CYS A O 1
ATOM 740 N N . TYR A 1 92 ? -10.647 7.435 7.268 1.00 95.56 92 TYR A N 1
ATOM 741 C CA . TYR A 1 92 ? -9.957 8.364 6.376 1.00 95.56 92 TYR A CA 1
ATOM 742 C C . TYR A 1 92 ? -8.452 8.128 6.393 1.00 95.56 92 TYR A C 1
ATOM 744 O O . TYR A 1 92 ? -7.864 7.833 7.438 1.00 95.56 92 TYR A O 1
ATOM 752 N N . LEU A 1 93 ? -7.842 8.295 5.223 1.00 95.62 93 LEU A N 1
ATOM 753 C CA . LEU A 1 93 ? -6.406 8.240 5.018 1.00 95.62 93 LEU A CA 1
ATOM 754 C C . LEU A 1 93 ? -5.978 9.391 4.115 1.00 95.62 93 LEU A C 1
ATOM 756 O O . LEU A 1 93 ? -6.515 9.575 3.023 1.00 95.62 93 LEU A O 1
ATOM 760 N N . ARG A 1 94 ? -4.943 10.102 4.554 1.00 96.62 94 ARG A N 1
ATOM 761 C CA . ARG A 1 94 ? -4.187 11.044 3.743 1.00 96.62 94 ARG A CA 1
ATOM 762 C C . ARG A 1 94 ? -2.710 10.700 3.816 1.00 96.62 94 ARG A C 1
ATOM 764 O O . ARG A 1 94 ? -2.125 10.689 4.901 1.00 96.62 94 ARG A O 1
ATOM 771 N N . ALA A 1 95 ? -2.099 10.452 2.668 1.00 96.38 95 ALA A N 1
ATOM 772 C CA . ALA A 1 95 ? -0.695 10.085 2.569 1.00 96.38 95 ALA A CA 1
ATOM 773 C C . ALA A 1 95 ? -0.049 10.677 1.312 1.00 96.38 95 ALA A C 1
ATOM 775 O O . ALA A 1 95 ? -0.720 10.953 0.319 1.00 96.38 95 ALA A O 1
ATOM 776 N N . GLU A 1 96 ? 1.269 10.849 1.356 1.00 97.25 96 GLU A N 1
ATOM 777 C CA . GLU A 1 96 ? 2.092 11.090 0.170 1.00 97.25 96 GLU A CA 1
ATOM 778 C C . GLU A 1 96 ? 2.823 9.786 -0.173 1.00 97.25 96 GLU A C 1
ATOM 780 O O . GLU A 1 96 ? 3.552 9.241 0.658 1.00 97.25 96 GLU A O 1
ATOM 785 N N . LEU A 1 97 ? 2.603 9.276 -1.382 1.00 96.44 97 LEU A N 1
ATOM 786 C CA . LEU A 1 97 ? 3.301 8.125 -1.943 1.00 96.44 97 LEU A CA 1
ATOM 787 C C . LEU A 1 97 ? 4.459 8.609 -2.804 1.00 96.44 97 LEU A C 1
ATOM 789 O O . LEU A 1 97 ? 4.253 9.400 -3.723 1.00 96.44 97 LEU A O 1
ATOM 793 N N . THR A 1 98 ? 5.656 8.094 -2.548 1.00 97.19 98 THR A N 1
ATOM 794 C CA . THR A 1 98 ? 6.804 8.268 -3.441 1.00 97.19 98 THR A CA 1
ATOM 795 C C . THR A 1 98 ? 6.998 6.990 -4.246 1.00 97.19 98 THR A C 1
ATOM 797 O O . THR A 1 98 ? 7.123 5.899 -3.685 1.00 97.19 98 THR A O 1
ATOM 800 N N . MET A 1 99 ? 7.026 7.126 -5.566 1.00 96.56 99 MET A N 1
ATOM 801 C CA . MET A 1 99 ? 7.183 6.035 -6.521 1.00 96.56 99 MET A CA 1
ATOM 802 C C . MET A 1 99 ? 8.397 6.295 -7.421 1.00 96.56 99 MET A C 1
ATOM 804 O O . MET A 1 99 ? 8.766 7.442 -7.650 1.00 96.56 99 MET A O 1
ATOM 808 N N . ALA A 1 100 ? 8.990 5.242 -7.973 1.00 96.56 100 ALA A N 1
ATOM 809 C CA . ALA A 1 100 ? 10.040 5.311 -8.983 1.00 96.56 100 ALA A CA 1
ATOM 810 C C . ALA A 1 100 ? 9.469 5.062 -10.383 1.00 96.56 100 ALA A C 1
ATOM 812 O O . ALA A 1 100 ? 9.035 3.948 -10.692 1.00 96.56 100 ALA A O 1
ATOM 813 N N . GLU A 1 101 ? 9.504 6.067 -11.252 1.00 94.06 101 GLU A N 1
ATOM 814 C CA . GLU A 1 101 ? 9.055 5.960 -12.641 1.00 94.06 101 GLU A CA 1
ATOM 815 C C . GLU A 1 101 ? 10.017 5.128 -13.498 1.00 94.06 101 GLU A C 1
ATOM 817 O O . GLU A 1 101 ? 11.189 4.960 -13.166 1.00 94.06 101 GLU A O 1
ATOM 822 N N . GLN A 1 102 ? 9.535 4.651 -14.651 1.00 90.50 102 GLN A N 1
ATOM 823 C CA . GLN A 1 102 ? 10.329 3.881 -15.624 1.00 90.50 102 GLN A CA 1
ATOM 824 C C . GLN A 1 102 ? 10.913 2.578 -15.046 1.00 90.50 102 GLN A C 1
ATOM 826 O O . GLN A 1 102 ? 11.928 2.068 -15.524 1.00 90.50 102 GLN A O 1
ATOM 831 N N . SER A 1 103 ? 10.256 2.017 -14.032 1.00 92.56 103 SER A N 1
ATOM 832 C CA . SER A 1 103 ? 10.654 0.755 -13.415 1.00 92.56 103 SER A CA 1
ATOM 833 C C . SER A 1 103 ? 10.331 -0.430 -14.334 1.00 92.56 103 SER A C 1
ATOM 835 O O . SER A 1 103 ? 9.345 -0.419 -15.072 1.00 92.56 103 SER A O 1
ATOM 837 N N . LYS A 1 104 ? 11.136 -1.498 -14.304 1.00 89.38 104 LYS A N 1
ATOM 838 C CA . LYS A 1 104 ? 10.884 -2.688 -15.138 1.00 89.38 104 LYS A CA 1
ATOM 839 C C . LYS A 1 104 ? 10.018 -3.691 -14.398 1.00 89.38 104 LYS A C 1
ATOM 841 O O . LYS A 1 104 ? 10.445 -4.310 -13.417 1.00 89.38 104 LYS A O 1
ATOM 846 N N . ARG A 1 105 ? 8.805 -3.888 -14.909 1.00 85.44 105 ARG A N 1
ATOM 847 C CA . ARG A 1 105 ? 7.824 -4.800 -14.324 1.00 85.44 105 ARG A CA 1
ATOM 848 C C . ARG A 1 105 ? 8.214 -6.266 -14.532 1.00 85.44 105 ARG A C 1
ATOM 850 O O . ARG A 1 105 ? 8.593 -6.680 -15.625 1.00 85.44 105 ARG A O 1
ATOM 857 N N . LYS A 1 106 ? 8.109 -7.052 -13.465 1.00 84.94 106 LYS A N 1
ATOM 858 C CA . LYS A 1 106 ? 8.227 -8.515 -13.442 1.00 84.94 106 LYS A CA 1
ATOM 859 C C . LYS A 1 106 ? 6.897 -9.174 -13.766 1.00 84.94 106 LYS A C 1
ATOM 861 O O . LYS A 1 106 ? 6.822 -10.028 -14.641 1.00 84.94 106 LYS A O 1
ATOM 866 N N . GLN A 1 107 ? 5.861 -8.772 -13.040 1.00 80.25 107 GLN A N 1
ATOM 867 C CA . GLN A 1 107 ? 4.524 -9.344 -13.113 1.00 80.25 107 GLN A CA 1
ATOM 868 C C . GLN A 1 107 ? 3.499 -8.337 -12.598 1.00 80.25 107 GLN A C 1
ATOM 870 O O . GLN A 1 107 ? 3.815 -7.481 -11.772 1.00 80.25 107 GLN A O 1
ATOM 875 N N . ALA A 1 108 ? 2.276 -8.432 -13.112 1.00 71.06 108 ALA A N 1
ATOM 876 C CA . ALA A 1 108 ? 1.171 -7.584 -12.688 1.00 71.06 108 ALA A CA 1
ATOM 877 C C . ALA A 1 108 ? 0.419 -8.228 -11.521 1.00 71.06 108 ALA A C 1
ATOM 879 O O . ALA A 1 108 ? 0.193 -9.441 -11.517 1.00 71.06 108 ALA A O 1
ATOM 880 N N . VAL A 1 109 ? -0.022 -7.404 -10.574 1.00 70.19 109 VAL A N 1
ATOM 881 C CA . VAL A 1 109 ? -0.973 -7.832 -9.547 1.00 70.19 109 VAL A CA 1
ATOM 882 C C . VAL A 1 109 ? -2.381 -7.600 -10.084 1.00 70.19 109 VAL A C 1
ATOM 884 O O . VAL A 1 109 ? -2.697 -6.494 -10.505 1.00 70.19 109 VAL A O 1
ATOM 887 N N . LYS A 1 110 ? -3.205 -8.653 -10.138 1.00 63.62 110 LYS A N 1
ATOM 888 C CA . LYS A 1 110 ? -4.539 -8.598 -10.767 1.00 63.62 110 LYS A CA 1
ATOM 889 C C . LYS A 1 110 ? -5.679 -8.345 -9.784 1.00 63.62 110 LYS A C 1
ATOM 891 O O . LYS A 1 110 ? -6.695 -7.788 -10.180 1.00 63.62 110 LYS A O 1
ATOM 896 N N . ALA A 1 111 ? -5.540 -8.801 -8.543 1.00 56.03 111 ALA A N 1
ATOM 897 C CA . ALA A 1 111 ? -6.559 -8.663 -7.513 1.00 56.03 111 ALA A CA 1
ATOM 898 C C . ALA A 1 111 ? -5.925 -8.769 -6.122 1.00 56.03 111 ALA A C 1
ATOM 900 O O . ALA A 1 111 ? -4.909 -9.444 -5.954 1.00 56.03 111 ALA A O 1
ATOM 901 N N . PHE A 1 112 ? -6.561 -8.129 -5.141 1.00 60.94 112 PHE A N 1
ATOM 902 C CA . PHE A 1 112 ? -6.216 -8.234 -3.727 1.00 60.94 112 PHE A CA 1
ATOM 903 C C . PHE A 1 112 ? -7.378 -8.824 -2.955 1.00 60.94 112 PHE A C 1
ATOM 905 O O . PHE A 1 112 ? -8.520 -8.388 -3.098 1.00 60.94 112 PHE A O 1
ATOM 912 N N . THR A 1 113 ? -7.063 -9.771 -2.085 1.00 58.06 113 THR A N 1
ATOM 913 C CA . THR A 1 113 ? -7.991 -10.310 -1.096 1.00 58.06 113 THR A CA 1
ATOM 914 C C . THR A 1 113 ? -7.346 -10.188 0.273 1.00 58.06 113 THR A C 1
ATOM 916 O O . THR A 1 113 ? -6.300 -10.784 0.523 1.00 58.06 113 THR A O 1
ATOM 919 N N . LEU A 1 114 ? -7.961 -9.408 1.161 1.00 60.53 114 LEU A N 1
ATOM 920 C CA . LEU A 1 114 ? -7.520 -9.269 2.546 1.00 60.53 114 LEU A CA 1
ATOM 921 C C . LEU A 1 114 ? -8.081 -10.443 3.361 1.00 60.53 114 LEU A C 1
ATOM 923 O O . LEU A 1 114 ? -9.260 -10.455 3.709 1.00 60.53 114 LEU A O 1
ATOM 927 N N . HIS A 1 115 ? -7.246 -11.439 3.654 1.00 55.56 115 HIS A N 1
ATOM 928 C CA . HIS A 1 115 ? -7.589 -12.539 4.557 1.00 55.56 115 HIS A CA 1
ATOM 929 C C . HIS A 1 115 ? -7.011 -12.268 5.950 1.00 55.56 115 HIS A C 1
ATOM 931 O O . HIS A 1 115 ? -5.816 -12.035 6.086 1.00 55.56 115 HIS A O 1
ATOM 937 N N . ASN A 1 116 ? -7.858 -12.333 6.984 1.00 56.16 116 ASN A N 1
ATOM 938 C CA . ASN A 1 116 ? -7.460 -12.198 8.392 1.00 56.16 116 ASN A CA 1
ATOM 939 C C . ASN A 1 116 ? -6.816 -10.841 8.760 1.00 56.16 116 ASN A C 1
ATOM 941 O O . ASN A 1 116 ? -5.898 -10.774 9.574 1.00 56.16 116 ASN A O 1
ATOM 945 N N . PHE A 1 117 ? -7.309 -9.758 8.154 1.00 56.78 117 PHE A N 1
ATOM 946 C CA . PHE A 1 117 ? -6.858 -8.394 8.424 1.00 56.78 117 PHE A CA 1
ATOM 947 C C . PHE A 1 117 ? -7.262 -7.935 9.838 1.00 56.78 117 PHE A C 1
ATOM 949 O O . PHE A 1 117 ? -8.444 -7.950 10.185 1.00 56.78 117 PHE A O 1
ATOM 956 N N . GLY A 1 118 ? -6.285 -7.509 10.639 1.00 57.88 118 GLY A N 1
ATOM 957 C CA . GLY A 1 118 ? -6.493 -6.939 11.970 1.00 57.88 118 GLY A CA 1
ATOM 958 C C . GLY A 1 118 ? -5.172 -6.576 12.651 1.00 57.88 118 GLY A C 1
ATOM 959 O O . GLY A 1 118 ? -4.118 -7.099 12.294 1.00 57.88 118 GLY A O 1
ATOM 960 N N . PHE A 1 119 ? -5.219 -5.685 13.643 1.00 59.56 119 PHE A N 1
ATOM 961 C CA . PHE A 1 119 ? -4.041 -5.336 14.444 1.00 59.56 119 PHE A CA 1
ATOM 962 C C . PHE A 1 119 ? -3.945 -6.219 15.680 1.00 59.56 119 PHE A C 1
ATOM 964 O O . PHE A 1 119 ? -4.937 -6.452 16.372 1.00 59.56 119 PHE A O 1
ATOM 971 N N . THR A 1 120 ? -2.727 -6.653 15.998 1.00 53.41 120 THR A N 1
ATOM 972 C CA . THR A 1 120 ? -2.428 -7.304 17.276 1.00 53.41 120 THR A CA 1
ATOM 973 C C . THR A 1 120 ? -1.689 -6.307 18.160 1.00 53.41 120 THR A C 1
ATOM 975 O O . THR A 1 120 ? -0.629 -5.823 17.778 1.00 53.41 120 THR A O 1
ATOM 978 N N . ALA A 1 121 ? -2.238 -5.994 19.335 1.00 47.31 121 ALA A N 1
ATOM 979 C CA . ALA A 1 121 ? -1.586 -5.144 20.328 1.00 47.31 121 ALA A CA 1
ATOM 980 C C . ALA A 1 121 ? -1.193 -5.981 21.550 1.00 47.31 121 ALA A C 1
ATOM 982 O O . ALA A 1 121 ? -2.037 -6.665 22.131 1.00 47.31 121 ALA A O 1
ATOM 983 N N . GLN A 1 122 ? 0.074 -5.909 21.959 1.00 41.97 122 GLN A N 1
ATOM 984 C CA . GLN A 1 122 ? 0.548 -6.490 23.213 1.00 41.97 122 GLN A CA 1
ATOM 985 C C . GLN A 1 122 ? 0.824 -5.361 24.208 1.00 41.97 122 GLN A C 1
ATOM 987 O O . GLN A 1 122 ? 1.636 -4.480 23.943 1.00 41.97 122 GLN A O 1
ATOM 992 N N . MET A 1 123 ? 0.139 -5.383 25.353 1.00 49.34 123 MET A N 1
ATOM 993 C CA . MET A 1 123 ? 0.360 -4.432 26.443 1.00 49.34 123 MET A CA 1
ATOM 994 C C . MET A 1 123 ? 1.082 -5.150 27.580 1.00 49.34 123 MET A C 1
ATOM 996 O O . MET A 1 123 ? 0.581 -6.148 28.098 1.00 49.34 123 MET A O 1
ATOM 1000 N N . ILE A 1 124 ? 2.257 -4.651 27.955 1.00 51.84 124 ILE A N 1
ATOM 1001 C CA . ILE A 1 124 ? 3.011 -5.128 29.116 1.00 51.84 124 ILE A CA 1
ATOM 1002 C C . ILE A 1 124 ? 2.935 -4.026 30.166 1.00 51.84 124 ILE A C 1
ATOM 1004 O O . ILE A 1 124 ? 3.353 -2.898 29.915 1.00 51.84 124 ILE A O 1
ATOM 1008 N N . PHE A 1 125 ? 2.364 -4.353 31.321 1.00 42.50 125 PHE A N 1
ATOM 1009 C CA . PHE A 1 125 ? 2.320 -3.460 32.471 1.00 42.50 125 PHE A CA 1
ATOM 1010 C C . PHE A 1 125 ? 3.464 -3.833 33.408 1.00 42.50 125 PHE A C 1
ATOM 1012 O O . PHE A 1 125 ? 3.598 -5.000 33.773 1.00 42.50 125 PHE A O 1
ATOM 1019 N N . ASP A 1 126 ? 4.274 -2.846 33.773 1.00 42.44 126 ASP A N 1
ATOM 1020 C CA . ASP A 1 126 ? 5.202 -2.971 34.892 1.00 42.44 126 ASP A CA 1
ATOM 1021 C C . ASP A 1 126 ? 4.391 -2.781 36.185 1.00 42.44 126 ASP A C 1
ATOM 1023 O O . ASP A 1 126 ? 3.605 -1.829 36.274 1.00 42.44 126 ASP A O 1
ATOM 1027 N N . VAL A 1 127 ? 4.502 -3.720 37.130 1.00 58.03 127 VAL A N 1
ATOM 1028 C CA . VAL A 1 127 ? 3.745 -3.733 38.400 1.00 58.03 127 VAL A CA 1
ATOM 1029 C C . VAL A 1 127 ? 4.702 -3.626 39.572 1.00 58.03 127 VAL A C 1
ATOM 1031 O O . VAL A 1 127 ? 5.654 -4.436 39.615 1.00 58.03 127 VAL A O 1
#

InterPro domains:
  IPR002804 Archease [PTHR12682] (2-118)
  IPR023572 Archease domain [PF01951] (3-119)
  IPR036820 Archease domain superfamily [G3DSA:3.55.10.10] (1-127)
  IPR036820 Archease domain superfamily [SSF69819] (1-127)

Sequence (127 aa):
MSYRFLDHTADLGVEVSGESTEELFQSCLDALREWSFHEVGSSEVKHNVELSADTETELWFKFLNEVVFYMDKNEAPLTLSLREYHLGCNCYLRAELTMAEQSKRKQAVKAFTLHNFGFTAQMIFDV

pLDDT: mean 80.41, std 17.82, range [39.41, 97.25]

Radius of gyration: 15.3 Å; chains: 1; bounding box: 34×35×54 Å